Protein AF-A0A842T661-F1 (afdb_monomer)

Structure (mmCIF, N/CA/C/O backbone):
data_AF-A0A842T661-F1
#
_entry.id   AF-A0A842T661-F1
#
loop_
_atom_site.group_PDB
_atom_site.id
_atom_site.type_symbol
_atom_site.label_atom_id
_atom_site.label_alt_id
_atom_site.label_comp_id
_atom_site.label_asym_id
_atom_site.label_entity_id
_atom_site.label_seq_id
_atom_site.pdbx_PDB_ins_code
_atom_site.Cartn_x
_atom_site.Cartn_y
_atom_site.Cartn_z
_atom_site.occupancy
_atom_site.B_iso_or_equiv
_atom_site.auth_seq_id
_atom_site.auth_comp_id
_atom_site.auth_asym_id
_atom_site.auth_atom_id
_atom_site.pdbx_PDB_model_num
ATOM 1 N N . MET A 1 1 ? -13.934 13.640 -18.489 1.00 33.66 1 MET A N 1
ATOM 2 C CA . MET A 1 1 ? -13.504 12.367 -17.886 1.00 33.66 1 MET A CA 1
ATOM 3 C C . MET A 1 1 ? -12.330 12.710 -16.996 1.00 33.66 1 MET A C 1
ATOM 5 O O . MET A 1 1 ? -11.297 13.104 -17.516 1.00 33.66 1 MET A O 1
ATOM 9 N N . ILE A 1 2 ? -12.544 12.758 -15.680 1.00 36.66 2 ILE A N 1
ATOM 10 C CA . ILE A 1 2 ? -11.453 12.995 -14.732 1.00 36.66 2 ILE A CA 1
ATOM 11 C C . ILE A 1 2 ? -10.644 11.702 -14.766 1.00 36.66 2 ILE A C 1
ATOM 13 O O . ILE A 1 2 ? -11.046 10.712 -14.163 1.00 36.66 2 ILE A O 1
ATOM 17 N N . ILE A 1 3 ? -9.595 11.675 -15.582 1.00 42.41 3 ILE A N 1
ATOM 18 C CA . ILE A 1 3 ? -8.603 10.607 -15.551 1.00 42.41 3 ILE A CA 1
ATOM 19 C C . ILE A 1 3 ? -7.896 10.828 -14.217 1.00 42.41 3 ILE A C 1
ATOM 21 O O . ILE A 1 3 ? -7.096 11.752 -14.084 1.00 42.41 3 ILE A O 1
ATOM 25 N N . LEU A 1 4 ? -8.318 10.093 -13.184 1.00 39.50 4 LEU A N 1
ATOM 26 C CA . LEU A 1 4 ? -7.521 9.984 -11.972 1.00 39.50 4 LEU A CA 1
ATOM 27 C C . LEU A 1 4 ? -6.228 9.326 -12.420 1.00 39.50 4 LEU A C 1
ATOM 29 O O . LEU A 1 4 ? -6.222 8.144 -12.754 1.00 39.50 4 LEU A O 1
ATOM 33 N N . ASP A 1 5 ? -5.185 10.139 -12.507 1.00 43.47 5 ASP A N 1
ATOM 34 C CA . ASP A 1 5 ? -3.845 9.721 -12.866 1.00 43.47 5 ASP A CA 1
ATOM 35 C C . ASP A 1 5 ? -3.489 8.522 -11.972 1.00 43.47 5 ASP A C 1
ATOM 37 O O . ASP A 1 5 ? -3.417 8.642 -10.741 1.00 43.47 5 ASP A O 1
ATOM 41 N N . GLN A 1 6 ? -3.380 7.337 -12.580 1.00 52.12 6 GLN A N 1
ATOM 42 C CA . GLN A 1 6 ? -3.061 6.076 -11.908 1.00 52.12 6 GLN A CA 1
ATOM 43 C C . GLN A 1 6 ? -1.572 6.068 -11.554 1.00 52.12 6 GLN A C 1
ATOM 45 O O . GLN A 1 6 ? -0.855 5.133 -11.893 1.00 52.12 6 GLN A O 1
ATOM 50 N N . LEU A 1 7 ? -1.060 7.138 -10.944 1.00 52.72 7 LEU A N 1
ATOM 51 C CA . LEU A 1 7 ? 0.343 7.174 -10.589 1.00 52.72 7 LEU A CA 1
ATOM 52 C C . LEU A 1 7 ? 0.568 6.134 -9.489 1.00 52.72 7 LEU A C 1
ATOM 54 O O . LEU A 1 7 ? -0.038 6.259 -8.420 1.00 52.72 7 LEU A O 1
ATOM 58 N N . PRO A 1 8 ? 1.482 5.165 -9.686 1.00 53.44 8 PRO A N 1
ATOM 59 C CA . PRO A 1 8 ? 2.176 4.597 -8.545 1.00 53.44 8 PRO A CA 1
ATOM 60 C C . PRO A 1 8 ? 2.788 5.800 -7.834 1.00 53.44 8 PRO A C 1
ATOM 62 O O . PRO A 1 8 ? 3.584 6.525 -8.445 1.00 53.44 8 PRO A O 1
ATOM 65 N N . ASP A 1 9 ? 2.329 6.095 -6.615 1.00 58.66 9 ASP A N 1
ATOM 66 C CA . ASP A 1 9 ? 2.695 7.337 -5.937 1.00 58.66 9 ASP A CA 1
ATOM 67 C C . ASP A 1 9 ? 4.209 7.528 -6.032 1.00 58.66 9 ASP A C 1
ATOM 69 O O . ASP A 1 9 ? 4.992 6.611 -5.757 1.00 58.66 9 ASP A O 1
ATOM 73 N N . LYS A 1 10 ? 4.616 8.728 -6.467 1.00 58.62 10 LYS A N 1
ATOM 74 C CA . LYS A 1 10 ? 6.003 9.104 -6.801 1.00 58.62 10 LYS A CA 1
ATOM 75 C C . LYS A 1 10 ? 7.014 8.665 -5.738 1.00 58.62 10 LYS A C 1
ATOM 77 O O . LYS A 1 10 ? 8.195 8.517 -6.043 1.00 58.62 10 LYS A O 1
ATOM 82 N N . PHE A 1 11 ? 6.550 8.454 -4.510 1.00 63.34 11 PHE A N 1
ATOM 83 C CA . PHE A 1 11 ? 7.294 7.921 -3.385 1.00 63.34 11 PHE A CA 1
ATOM 84 C C . PHE A 1 11 ? 7.885 6.523 -3.631 1.00 63.34 11 PHE A C 1
ATOM 86 O O . PHE A 1 11 ? 9.088 6.360 -3.450 1.00 63.34 11 PHE A O 1
ATOM 93 N N . ILE A 1 12 ? 7.112 5.533 -4.096 1.00 67.44 12 ILE A N 1
ATOM 94 C CA . ILE A 1 12 ? 7.649 4.178 -4.326 1.00 67.44 12 ILE A CA 1
ATOM 95 C C . ILE A 1 12 ? 8.601 4.139 -5.506 1.00 67.44 12 ILE A C 1
ATOM 97 O O . ILE A 1 12 ? 9.649 3.507 -5.418 1.00 67.44 12 ILE A O 1
ATOM 101 N N . LEU A 1 13 ? 8.275 4.847 -6.586 1.00 66.75 13 LEU A N 1
ATOM 102 C CA . LEU A 1 13 ? 9.157 4.931 -7.748 1.00 66.75 13 LEU A CA 1
ATOM 103 C C . LEU A 1 13 ? 10.481 5.613 -7.363 1.00 66.75 13 LEU A C 1
ATOM 105 O O . LEU A 1 13 ? 11.550 5.142 -7.742 1.00 66.75 13 LEU A O 1
ATOM 109 N N . SER A 1 14 ? 10.427 6.656 -6.524 1.00 66.25 14 SER A N 1
ATOM 110 C CA . SER A 1 14 ? 11.625 7.306 -5.974 1.00 66.25 14 SER A CA 1
ATOM 111 C C . SER A 1 14 ? 12.395 6.406 -5.003 1.00 66.25 14 SER A C 1
ATOM 113 O O . SER A 1 14 ? 13.621 6.440 -4.999 1.00 66.25 14 SER A O 1
ATOM 115 N N . PHE A 1 15 ? 11.710 5.583 -4.203 1.00 68.50 15 PHE A N 1
ATOM 116 C CA . PHE A 1 15 ? 12.348 4.621 -3.304 1.00 68.50 15 PHE A CA 1
ATOM 117 C C . PHE A 1 15 ? 13.040 3.495 -4.082 1.00 68.50 15 PHE A C 1
ATOM 119 O O . PHE A 1 15 ? 14.202 3.202 -3.825 1.00 68.50 15 PHE A O 1
ATOM 126 N N . MET A 1 16 ? 12.378 2.906 -5.082 1.00 68.06 16 MET A N 1
ATOM 127 C CA . MET A 1 16 ? 12.978 1.877 -5.940 1.00 68.06 16 MET A CA 1
ATOM 128 C C . MET A 1 16 ? 14.189 2.413 -6.708 1.00 68.06 16 MET A C 1
ATOM 130 O O . MET A 1 16 ? 15.185 1.703 -6.833 1.00 68.06 16 MET A O 1
ATOM 134 N N . ARG A 1 17 ? 14.131 3.680 -7.139 1.00 67.88 17 ARG A N 1
ATOM 135 C CA . ARG A 1 17 ? 15.259 4.395 -7.743 1.00 67.88 17 ARG A CA 1
ATOM 136 C C . ARG A 1 17 ? 16.409 4.609 -6.762 1.00 67.88 17 ARG A C 1
ATOM 138 O O . ARG A 1 17 ? 17.559 4.382 -7.108 1.00 67.88 17 ARG A O 1
ATOM 145 N N . PHE A 1 18 ? 16.105 5.022 -5.532 1.00 67.38 18 PHE A N 1
ATOM 146 C CA . PHE A 1 18 ? 17.107 5.258 -4.490 1.00 67.38 18 PHE A CA 1
ATOM 147 C C . PHE A 1 18 ? 17.864 3.987 -4.087 1.00 67.38 18 PHE A C 1
ATOM 149 O O . PHE A 1 18 ? 19.052 4.053 -3.791 1.00 67.38 18 PHE A O 1
ATOM 156 N N . VAL A 1 19 ? 17.188 2.836 -4.067 1.00 70.50 19 VAL A N 1
ATOM 157 C CA . VAL A 1 19 ? 17.808 1.562 -3.670 1.00 70.50 19 VAL A CA 1
ATOM 158 C C . VAL A 1 19 ? 18.494 0.857 -4.860 1.00 70.50 19 VAL A C 1
ATOM 160 O O . VAL A 1 19 ? 19.047 -0.221 -4.681 1.00 70.50 19 VAL A O 1
ATOM 163 N N . GLU A 1 20 ? 18.478 1.447 -6.066 1.00 66.31 20 GLU A N 1
ATOM 164 C CA . GLU A 1 20 ? 19.067 0.891 -7.305 1.00 66.31 20 GLU A CA 1
ATOM 165 C C . GLU A 1 20 ? 18.635 -0.562 -7.608 1.00 66.31 20 GLU A C 1
ATOM 167 O O . GLU A 1 20 ? 19.322 -1.311 -8.299 1.00 66.31 20 GLU A O 1
ATOM 172 N N . ILE A 1 21 ? 17.473 -0.986 -7.097 1.00 67.38 21 ILE A N 1
ATOM 173 C CA . ILE A 1 21 ? 16.979 -2.366 -7.259 1.00 67.38 21 ILE A CA 1
ATOM 174 C C . ILE A 1 21 ? 16.544 -2.610 -8.712 1.00 67.38 21 ILE A C 1
ATOM 176 O O . ILE A 1 21 ? 16.568 -3.743 -9.191 1.00 67.38 21 ILE A O 1
ATOM 180 N N . ILE A 1 22 ? 16.121 -1.550 -9.407 1.00 66.50 22 ILE A N 1
ATOM 181 C CA . ILE A 1 22 ? 15.529 -1.600 -10.742 1.00 66.50 22 ILE A CA 1
ATOM 182 C C . ILE A 1 22 ? 16.156 -0.486 -11.600 1.00 66.50 22 ILE A C 1
ATOM 184 O O . ILE A 1 22 ? 16.300 0.630 -11.099 1.00 66.50 22 ILE A O 1
ATOM 188 N N . PRO A 1 23 ? 16.511 -0.734 -12.876 1.00 69.75 23 PRO A N 1
ATOM 189 C CA . PRO A 1 23 ? 17.090 0.301 -13.728 1.00 69.75 23 PRO A CA 1
ATOM 190 C C . PRO A 1 23 ? 16.079 1.421 -14.027 1.00 69.75 23 PRO A C 1
ATOM 192 O O . PRO A 1 23 ? 14.886 1.164 -14.206 1.00 69.75 23 PRO A O 1
ATOM 195 N N . ASP A 1 24 ? 16.565 2.661 -14.117 1.00 67.69 24 ASP A N 1
ATOM 196 C CA . ASP A 1 24 ? 15.745 3.879 -14.248 1.00 67.69 24 ASP A CA 1
ATOM 197 C C . ASP A 1 24 ? 14.730 3.826 -15.409 1.00 67.69 24 ASP A C 1
ATOM 199 O O . ASP A 1 24 ? 13.605 4.313 -15.274 1.00 67.69 24 ASP A O 1
ATOM 203 N N . ASP A 1 25 ? 15.086 3.187 -16.527 1.00 66.88 25 ASP A N 1
ATOM 204 C CA . ASP A 1 25 ? 14.206 3.045 -17.696 1.00 66.88 25 ASP A CA 1
ATOM 205 C C . ASP A 1 25 ? 12.936 2.232 -17.390 1.00 66.88 25 ASP A C 1
ATOM 207 O O . ASP A 1 25 ? 11.855 2.550 -17.884 1.00 66.88 25 ASP A O 1
ATOM 211 N N . PHE A 1 26 ? 13.028 1.230 -16.513 1.00 65.38 26 PHE A N 1
ATOM 212 C CA . PHE A 1 26 ? 11.893 0.395 -16.106 1.00 65.38 26 PHE A CA 1
ATOM 213 C C . PHE A 1 26 ? 10.964 1.150 -15.150 1.00 65.38 26 PHE A C 1
ATOM 215 O O . PHE A 1 26 ? 9.746 1.004 -15.213 1.00 65.38 26 PHE A O 1
ATOM 222 N N . ILE A 1 27 ? 11.528 1.992 -14.276 1.00 64.31 27 ILE A N 1
ATOM 223 C CA . ILE A 1 27 ? 10.769 2.841 -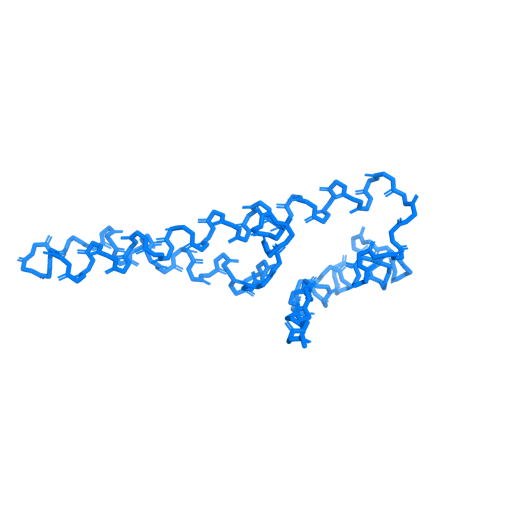13.343 1.00 64.31 27 ILE A CA 1
ATOM 224 C C . ILE A 1 27 ? 9.953 3.879 -14.122 1.00 64.31 27 ILE A C 1
ATOM 226 O O . ILE A 1 27 ? 8.800 4.144 -13.782 1.00 64.31 27 ILE A O 1
ATOM 230 N N . ASN A 1 28 ? 10.532 4.433 -15.190 1.00 66.94 28 ASN A N 1
ATOM 231 C CA . ASN A 1 28 ? 9.840 5.366 -16.071 1.00 66.94 28 ASN A CA 1
ATOM 232 C C . ASN A 1 28 ? 8.715 4.686 -16.866 1.00 66.94 28 ASN A C 1
ATOM 234 O O . ASN A 1 28 ? 7.646 5.276 -16.984 1.00 66.94 28 ASN A O 1
ATOM 238 N N . ARG A 1 29 ? 8.908 3.446 -17.342 1.00 65.25 29 ARG A N 1
ATOM 239 C CA . ARG A 1 29 ? 7.847 2.671 -18.014 1.00 65.25 29 ARG A CA 1
ATOM 240 C C . ARG A 1 29 ? 6.721 2.260 -17.072 1.00 65.25 29 ARG A C 1
ATOM 242 O O . ARG A 1 29 ? 5.566 2.427 -17.414 1.00 65.25 29 ARG A O 1
ATOM 249 N N . MET A 1 30 ? 7.026 1.818 -15.853 1.00 62.75 30 MET A N 1
ATOM 250 C CA . MET A 1 30 ? 6.000 1.491 -14.848 1.00 62.75 30 MET A CA 1
ATOM 251 C C . MET A 1 30 ? 5.205 2.710 -14.352 1.00 62.75 30 MET A C 1
ATOM 253 O O . MET A 1 30 ? 4.187 2.541 -13.680 1.00 62.75 30 MET A O 1
ATOM 257 N N . ARG A 1 31 ? 5.663 3.933 -14.648 1.00 63.72 31 ARG A N 1
ATOM 258 C CA . ARG A 1 31 ? 4.943 5.168 -14.322 1.00 63.72 31 ARG A CA 1
ATOM 259 C C . ARG A 1 31 ? 3.707 5.366 -15.198 1.00 63.72 31 ARG A C 1
ATOM 261 O O . ARG A 1 31 ? 2.723 5.899 -14.698 1.00 63.72 31 ARG A O 1
ATOM 268 N N . ASP A 1 32 ? 3.769 4.925 -16.450 1.00 63.53 32 ASP A N 1
ATOM 269 C CA . ASP A 1 32 ? 2.666 4.976 -17.406 1.00 63.53 32 ASP A CA 1
ATOM 270 C C . ASP A 1 32 ? 2.298 3.540 -17.788 1.00 63.53 32 ASP A C 1
ATOM 272 O O . ASP A 1 32 ? 3.034 2.877 -18.512 1.00 63.53 32 ASP A O 1
ATOM 276 N N . TYR A 1 33 ? 1.151 3.049 -17.308 1.00 63.06 33 TYR A N 1
ATOM 277 C CA . TYR A 1 33 ? 0.699 1.667 -17.540 1.00 63.06 33 TYR A CA 1
ATOM 278 C C . TYR A 1 33 ? 0.744 1.257 -19.026 1.00 63.06 33 TYR A C 1
ATOM 280 O O . TYR A 1 33 ? 1.115 0.131 -19.352 1.00 63.06 33 TYR A O 1
ATOM 288 N N . ASP A 1 34 ? 0.447 2.197 -19.925 1.00 64.31 34 ASP A N 1
ATOM 289 C CA . ASP A 1 34 ? 0.435 1.992 -21.378 1.00 64.31 34 ASP A CA 1
ATOM 290 C C . ASP A 1 34 ? 1.833 1.810 -22.003 1.00 64.31 34 ASP A C 1
ATOM 292 O O . ASP A 1 34 ? 1.942 1.397 -23.157 1.00 64.31 34 ASP A O 1
ATOM 296 N N . LEU A 1 35 ? 2.906 2.116 -21.265 1.00 66.00 35 LEU A N 1
ATOM 297 C CA . LEU A 1 35 ? 4.300 1.986 -21.706 1.00 66.00 35 LEU A CA 1
ATOM 298 C C . LEU A 1 35 ? 4.981 0.715 -21.178 1.00 66.00 35 LEU A C 1
ATOM 300 O O . LEU A 1 35 ? 6.172 0.514 -21.427 1.00 66.00 35 LEU A O 1
ATOM 304 N N . ILE A 1 36 ? 4.258 -0.137 -20.444 1.00 67.56 36 ILE A N 1
ATOM 305 C CA . ILE A 1 36 ? 4.798 -1.394 -19.930 1.00 67.56 36 ILE A CA 1
ATOM 306 C C . ILE A 1 36 ? 4.909 -2.402 -21.079 1.00 67.56 36 ILE A C 1
ATOM 308 O O . ILE A 1 36 ? 3.915 -2.866 -21.636 1.00 67.56 36 ILE A O 1
ATOM 312 N N . GLU A 1 37 ? 6.139 -2.775 -21.420 1.00 74.00 37 GLU A N 1
ATOM 313 C CA . GLU A 1 37 ? 6.425 -3.695 -22.529 1.00 74.00 37 GLU A CA 1
ATOM 314 C C . GLU A 1 37 ? 6.710 -5.115 -22.031 1.00 74.00 37 GLU A C 1
ATOM 316 O O . GLU A 1 37 ? 6.541 -6.087 -22.772 1.00 74.00 37 GLU A O 1
ATOM 321 N N . GLN A 1 38 ? 7.174 -5.253 -20.782 1.00 77.25 38 GLN A N 1
ATOM 322 C CA . GLN A 1 38 ? 7.731 -6.506 -20.285 1.00 77.25 38 GLN A CA 1
ATOM 323 C C . GLN A 1 38 ? 6.829 -7.162 -19.225 1.00 77.25 38 GLN A C 1
ATOM 325 O O . GLN A 1 38 ? 6.324 -6.503 -18.317 1.00 77.25 38 GLN A O 1
ATOM 330 N N . PRO A 1 39 ? 6.647 -8.496 -19.266 1.00 76.12 39 PRO A N 1
ATOM 331 C CA . PRO A 1 39 ? 5.691 -9.188 -18.396 1.00 76.12 39 PRO A CA 1
ATOM 332 C C . PRO A 1 39 ? 6.041 -9.115 -16.902 1.00 76.12 39 PRO A C 1
ATOM 334 O O . PRO A 1 39 ? 5.157 -9.197 -16.052 1.00 76.12 39 PRO A O 1
ATOM 337 N N . HIS A 1 40 ? 7.319 -8.950 -16.552 1.00 77.50 40 HIS A N 1
ATOM 338 C CA . HIS A 1 40 ? 7.730 -8.799 -15.155 1.00 77.50 40 HIS A CA 1
ATOM 339 C C . HIS A 1 40 ? 7.464 -7.389 -14.608 1.00 77.50 40 HIS A C 1
ATOM 341 O O . HIS A 1 40 ? 7.158 -7.262 -13.427 1.00 77.50 40 HIS A O 1
ATOM 347 N N . GLU A 1 41 ? 7.520 -6.350 -15.447 1.00 70.56 41 GLU A N 1
ATOM 348 C CA . GLU A 1 41 ? 7.137 -4.982 -15.074 1.00 70.56 41 GLU A CA 1
ATOM 349 C C . GLU A 1 41 ? 5.637 -4.942 -14.720 1.00 70.56 41 GLU A C 1
ATOM 351 O O . GLU A 1 41 ? 5.261 -4.410 -13.675 1.00 70.56 41 GLU A O 1
ATOM 356 N N . PHE A 1 42 ? 4.793 -5.627 -15.507 1.00 73.25 42 PHE A N 1
ATOM 357 C CA . PHE A 1 42 ? 3.375 -5.827 -15.178 1.00 73.25 42 PHE A CA 1
ATOM 358 C C . PHE A 1 42 ? 3.183 -6.548 -13.843 1.00 73.25 42 PHE A C 1
ATOM 360 O O . PHE A 1 42 ? 2.374 -6.122 -13.021 1.00 73.25 42 P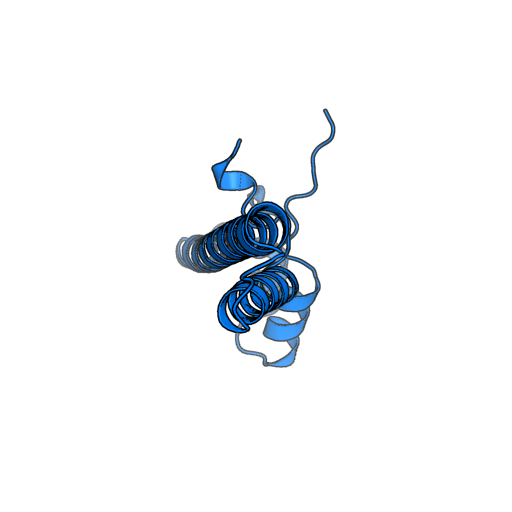HE A O 1
ATOM 367 N N . ALA A 1 43 ? 3.917 -7.638 -13.604 1.00 79.94 43 ALA A N 1
ATOM 368 C CA . ALA A 1 43 ? 3.794 -8.397 -12.361 1.00 79.94 43 ALA A CA 1
ATOM 369 C C . ALA A 1 43 ? 4.154 -7.549 -11.128 1.00 79.94 43 ALA A C 1
ATOM 371 O O . ALA A 1 43 ? 3.447 -7.594 -10.122 1.00 79.94 43 ALA A O 1
ATOM 372 N N . ILE A 1 44 ? 5.220 -6.748 -11.217 1.00 78.50 44 ILE A N 1
ATOM 373 C CA . ILE A 1 44 ? 5.643 -5.832 -10.149 1.00 78.50 44 ILE A CA 1
ATOM 374 C C . ILE A 1 44 ? 4.568 -4.770 -9.908 1.00 78.50 44 ILE A C 1
ATOM 376 O O . ILE A 1 44 ? 4.150 -4.576 -8.764 1.00 78.50 44 ILE A O 1
ATOM 380 N N . TYR A 1 45 ? 4.073 -4.137 -10.974 1.00 77.19 45 TYR A N 1
ATOM 381 C CA . TYR A 1 45 ? 3.001 -3.149 -10.891 1.00 77.19 45 TYR A CA 1
ATOM 382 C C . TYR A 1 45 ? 1.754 -3.722 -10.204 1.00 77.19 45 TYR A C 1
ATOM 384 O O . TYR A 1 45 ? 1.266 -3.155 -9.225 1.00 77.19 45 TYR A O 1
ATOM 392 N N . TYR A 1 46 ? 1.278 -4.890 -10.645 1.00 78.44 46 TYR A N 1
ATOM 393 C CA . TYR A 1 46 ? 0.106 -5.530 -10.052 1.00 78.44 46 TYR A CA 1
ATOM 394 C C . TYR A 1 46 ? 0.335 -5.953 -8.598 1.00 78.44 46 TYR A C 1
ATOM 396 O O . TYR A 1 46 ? -0.582 -5.832 -7.790 1.00 78.44 46 TYR A O 1
ATOM 404 N N . CYS A 1 47 ? 1.543 -6.385 -8.222 1.00 82.25 47 CYS A N 1
ATOM 405 C CA . CYS A 1 47 ? 1.892 -6.631 -6.820 1.00 82.25 47 CYS A CA 1
ATOM 406 C C . CYS A 1 47 ? 1.682 -5.380 -5.955 1.00 82.25 47 CYS A C 1
ATOM 408 O O . CYS A 1 47 ? 1.044 -5.453 -4.902 1.00 82.25 47 CYS A O 1
ATOM 410 N N . PHE A 1 48 ? 2.165 -4.221 -6.408 1.00 81.06 48 PHE A N 1
ATOM 411 C CA . PHE A 1 48 ? 1.959 -2.959 -5.697 1.00 81.06 48 PHE A CA 1
ATOM 412 C C . PHE A 1 48 ? 0.494 -2.518 -5.696 1.00 81.06 48 PHE A C 1
ATOM 414 O O . PHE A 1 48 ? 0.000 -2.074 -4.658 1.00 81.06 48 PHE A O 1
ATOM 421 N N . ALA A 1 49 ? -0.223 -2.705 -6.804 1.00 81.75 49 ALA A N 1
ATOM 422 C CA . ALA A 1 49 ? -1.654 -2.435 -6.883 1.00 81.75 49 ALA A CA 1
ATOM 423 C C . ALA A 1 49 ? -2.452 -3.296 -5.885 1.00 81.75 49 ALA A C 1
ATOM 425 O O . ALA A 1 49 ? -3.351 -2.789 -5.214 1.00 81.75 49 ALA A O 1
ATOM 426 N N . TYR A 1 50 ? -2.108 -4.580 -5.723 1.00 84.56 50 TYR A N 1
ATOM 427 C CA . TYR A 1 50 ? -2.748 -5.462 -4.741 1.00 84.56 50 TYR A CA 1
ATOM 428 C C . TYR A 1 50 ? -2.471 -5.013 -3.307 1.00 84.56 50 TYR A C 1
ATOM 430 O O . TYR A 1 50 ? -3.395 -4.951 -2.497 1.00 84.56 50 TYR A O 1
ATOM 438 N N . LEU A 1 51 ? -1.221 -4.671 -2.982 1.00 85.62 51 LEU A N 1
ATOM 439 C CA . LEU A 1 51 ? -0.877 -4.160 -1.653 1.00 85.62 51 LEU A CA 1
ATOM 440 C C . LEU A 1 51 ? -1.612 -2.849 -1.344 1.00 85.62 51 LEU A C 1
ATOM 442 O O . LEU A 1 51 ? -2.132 -2.687 -0.241 1.00 85.62 51 LEU A O 1
ATOM 446 N N . SER A 1 52 ? -1.714 -1.962 -2.335 1.00 84.81 52 SER A N 1
ATOM 447 C CA . SER A 1 52 ? -2.487 -0.720 -2.265 1.00 84.81 52 SER A CA 1
ATOM 448 C C . SER A 1 52 ? -3.972 -0.991 -2.006 1.00 84.81 52 SER A C 1
ATOM 450 O O . SER A 1 52 ? -4.561 -0.403 -1.097 1.00 84.81 52 SER A O 1
ATOM 452 N N . PHE A 1 53 ? -4.565 -1.962 -2.706 1.00 86.44 53 PHE A N 1
ATOM 453 C CA . PHE A 1 53 ? -5.953 -2.369 -2.490 1.00 86.44 53 PHE A CA 1
ATOM 454 C C . PHE A 1 53 ? -6.183 -2.920 -1.076 1.00 86.44 53 PHE A C 1
ATOM 456 O O . PHE A 1 53 ? -7.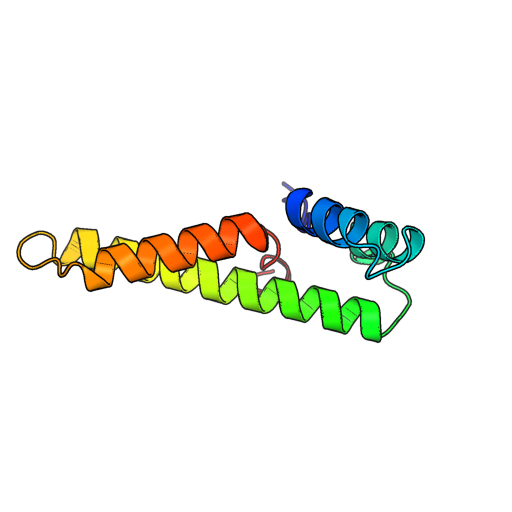115 -2.5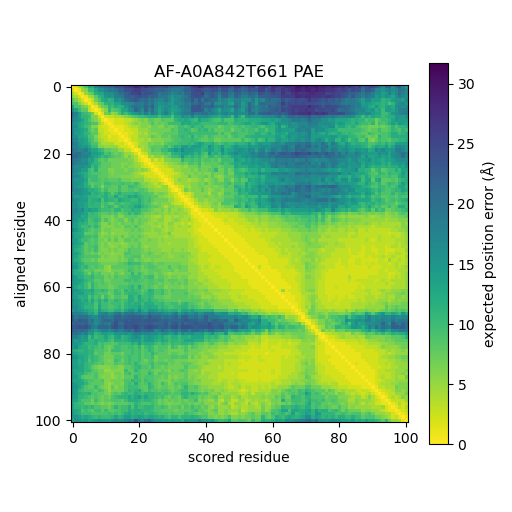06 -0.386 1.00 86.44 53 PHE A O 1
ATOM 463 N N . PHE A 1 54 ? -5.312 -3.819 -0.606 1.00 88.00 54 PHE A N 1
ATOM 464 C CA . PHE A 1 54 ? -5.399 -4.357 0.753 1.00 88.00 54 PHE A CA 1
ATOM 465 C C . PHE A 1 54 ? -5.244 -3.264 1.814 1.00 88.00 54 PHE A C 1
ATOM 467 O O . PHE A 1 54 ? -6.022 -3.239 2.770 1.00 88.00 54 PHE A O 1
ATOM 474 N N . GLY A 1 55 ? -4.293 -2.343 1.635 1.00 88.06 55 GLY A N 1
ATOM 475 C CA 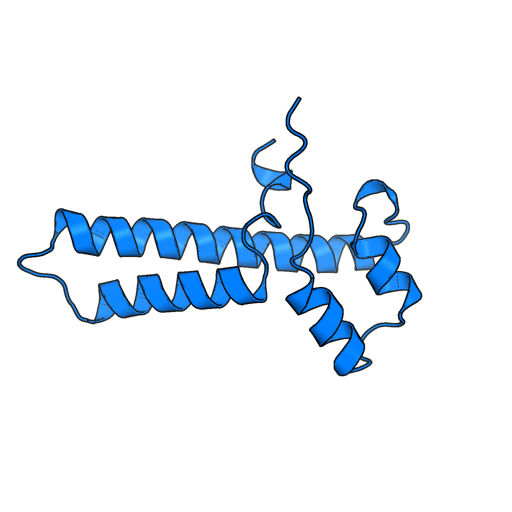. GLY A 1 55 ? -4.113 -1.190 2.516 1.00 88.06 55 GLY A CA 1
ATOM 476 C C . GLY A 1 55 ? -5.371 -0.326 2.588 1.00 88.06 55 GLY A C 1
ATOM 477 O O . GLY A 1 55 ? -5.824 0.025 3.680 1.00 88.06 55 GLY A O 1
ATOM 478 N N . PHE A 1 56 ? -6.001 -0.068 1.440 1.00 88.69 56 PHE A N 1
ATOM 479 C CA . PHE A 1 56 ? -7.224 0.723 1.353 1.00 88.69 56 PHE A CA 1
ATOM 480 C C . PHE A 1 56 ? -8.404 0.046 2.058 1.00 88.69 56 PHE A C 1
ATOM 482 O O . PHE A 1 56 ? -9.102 0.678 2.854 1.00 88.69 56 PHE A O 1
ATOM 489 N N . VAL A 1 57 ? -8.589 -1.260 1.844 1.00 89.75 57 VAL A N 1
ATOM 490 C CA . VAL A 1 57 ? -9.617 -2.050 2.536 1.00 89.75 57 VAL A CA 1
ATOM 491 C C . VAL A 1 57 ? -9.380 -2.053 4.047 1.00 89.75 57 VAL A C 1
ATOM 493 O O . VAL A 1 57 ? -10.320 -1.823 4.808 1.00 89.75 57 VAL A O 1
ATOM 496 N N . MET A 1 58 ? -8.138 -2.255 4.503 1.00 89.38 58 MET A N 1
ATOM 497 C CA . MET A 1 58 ? -7.803 -2.188 5.930 1.00 89.38 58 MET A CA 1
ATOM 498 C C . MET A 1 58 ? -8.088 -0.803 6.511 1.00 89.38 58 MET A C 1
ATOM 500 O O . MET A 1 58 ? -8.675 -0.701 7.584 1.00 89.38 58 MET A O 1
ATOM 504 N N . MET A 1 59 ? -7.754 0.267 5.794 1.00 91.19 59 MET A N 1
ATOM 505 C CA . MET A 1 59 ? -8.049 1.629 6.228 1.00 91.19 59 MET A CA 1
ATOM 506 C C . MET A 1 59 ? -9.563 1.856 6.382 1.00 91.19 59 MET A C 1
ATOM 508 O O . MET A 1 59 ? -10.005 2.355 7.416 1.00 91.19 59 MET A O 1
ATOM 512 N N . ILE A 1 60 ? -10.378 1.433 5.409 1.00 90.50 60 ILE A N 1
ATOM 513 C CA . ILE A 1 60 ? -11.844 1.557 5.489 1.00 90.50 60 ILE A CA 1
ATOM 514 C C . ILE A 1 60 ? -12.411 0.732 6.645 1.00 90.50 60 ILE A C 1
ATOM 516 O O . ILE A 1 60 ? -13.232 1.235 7.412 1.00 90.50 60 ILE A O 1
ATOM 520 N N . LEU A 1 61 ? -11.982 -0.524 6.792 1.00 89.12 61 LEU A N 1
ATOM 521 C CA . LEU A 1 61 ? -12.450 -1.400 7.866 1.00 89.12 61 LEU A CA 1
ATOM 522 C C . LEU A 1 61 ? -12.063 -0.852 9.241 1.00 89.12 61 LEU A C 1
ATOM 524 O O . LEU A 1 61 ? -12.903 -0.810 10.137 1.00 89.12 61 LEU A O 1
ATOM 528 N N . GLY A 1 62 ? -10.824 -0.383 9.399 1.00 87.88 62 GLY A N 1
ATOM 529 C CA . GLY A 1 62 ? -10.349 0.239 10.631 1.00 87.88 62 GLY A CA 1
ATOM 530 C C . GLY A 1 62 ? -11.169 1.474 10.992 1.00 87.88 62 GLY A C 1
ATOM 531 O O . GLY A 1 62 ? -11.635 1.590 12.124 1.00 87.88 62 GLY A O 1
ATOM 532 N N . LEU A 1 63 ? -11.430 2.350 10.017 1.00 88.62 63 LEU A N 1
ATOM 533 C CA . LEU A 1 63 ? -12.250 3.544 10.219 1.00 88.62 63 LEU A CA 1
ATOM 534 C C . LEU A 1 63 ? -13.693 3.177 10.585 1.00 88.62 63 LEU A C 1
ATOM 536 O O . LEU A 1 63 ? -14.236 3.726 11.543 1.00 88.62 63 LEU A O 1
ATOM 540 N N . LYS A 1 64 ? -14.290 2.198 9.895 1.00 88.50 64 LYS A N 1
ATOM 541 C CA . LYS A 1 64 ? -15.625 1.682 10.222 1.00 88.50 64 LYS A CA 1
ATOM 542 C C . LYS A 1 64 ? -15.686 1.168 11.660 1.00 88.50 64 LYS A C 1
ATOM 544 O O . LYS A 1 64 ? -16.588 1.554 12.396 1.00 88.50 64 LYS A O 1
ATOM 549 N N . PHE A 1 65 ? -14.719 0.356 12.088 1.00 87.00 65 PHE A N 1
ATOM 550 C CA . PHE A 1 65 ? -14.688 -0.162 13.457 1.00 87.00 65 PHE A CA 1
ATOM 551 C C . PHE A 1 65 ? -14.518 0.942 14.506 1.00 87.00 65 PHE A C 1
ATOM 553 O O . PHE A 1 65 ? -15.148 0.870 15.559 1.00 87.00 65 PHE A O 1
ATOM 560 N N . ILE A 1 66 ? -13.709 1.967 14.228 1.00 86.56 66 ILE A N 1
ATOM 561 C CA . ILE A 1 66 ? -13.533 3.116 15.130 1.00 86.56 66 ILE A CA 1
ATOM 562 C C . ILE A 1 66 ? -14.845 3.901 15.279 1.00 86.56 66 ILE A C 1
ATOM 564 O O . ILE A 1 66 ? -15.209 4.270 16.394 1.00 86.56 66 ILE A O 1
ATOM 568 N N . VAL A 1 67 ? -15.563 4.136 14.177 1.00 86.38 67 VAL A N 1
ATOM 569 C CA . VAL A 1 67 ? -16.817 4.907 14.178 1.00 86.38 67 VAL A CA 1
ATOM 570 C C . VAL A 1 67 ? -17.963 4.116 14.814 1.00 86.38 67 VAL A C 1
ATOM 572 O O . VAL A 1 67 ? -18.663 4.633 15.681 1.00 86.38 67 VAL A O 1
ATOM 575 N N . GLU A 1 68 ? -18.151 2.859 14.414 1.00 85.31 68 GLU A N 1
ATOM 576 C CA . GLU A 1 68 ? -19.301 2.036 14.814 1.00 85.31 68 GLU A CA 1
ATOM 577 C C . GLU A 1 68 ? -19.165 1.484 16.243 1.00 85.31 68 GLU A C 1
ATOM 579 O O . GLU A 1 68 ? -20.156 1.331 16.956 1.00 85.31 68 GLU A O 1
ATOM 584 N N . TYR A 1 69 ? -17.931 1.257 16.705 1.00 80.12 69 TYR A N 1
ATOM 585 C CA . TYR A 1 69 ? -17.641 0.729 18.040 1.00 80.12 69 TYR A CA 1
ATOM 586 C C . TYR A 1 69 ? -16.834 1.703 18.898 1.00 80.12 69 TYR A C 1
ATOM 588 O O . TYR A 1 69 ? -16.053 1.272 19.739 1.00 80.12 69 TYR A O 1
ATOM 596 N N . SER A 1 70 ? -17.041 3.015 18.745 1.00 68.88 70 SER A N 1
ATOM 597 C CA . SER A 1 70 ? -16.317 4.055 19.498 1.00 68.88 70 SER A CA 1
ATOM 598 C C . SER A 1 70 ? -16.315 3.840 21.026 1.00 68.88 70 SER A C 1
ATOM 600 O O . SER A 1 70 ? -15.308 4.090 21.682 1.00 68.88 70 SER A O 1
ATOM 602 N N . TYR A 1 71 ? -17.390 3.287 21.598 1.00 63.53 71 TYR A N 1
ATOM 603 C CA . TYR A 1 71 ? -17.499 2.994 23.038 1.00 63.53 71 TYR A CA 1
ATOM 604 C C . TYR A 1 71 ? -16.718 1.745 23.495 1.00 63.53 71 TYR A C 1
ATOM 606 O O . TYR A 1 71 ? -16.556 1.515 24.692 1.00 63.53 71 TYR A O 1
ATOM 614 N N . LYS A 1 72 ? -16.264 0.918 22.548 1.00 67.19 72 LYS A N 1
ATOM 615 C CA . LYS A 1 72 ? -15.567 -0.359 22.759 1.00 67.19 72 LYS A CA 1
ATOM 616 C C . LYS A 1 72 ? -14.311 -0.464 21.893 1.00 67.19 72 LYS A C 1
ATOM 618 O O . LYS A 1 72 ? -13.844 -1.572 21.639 1.00 67.19 72 LYS A O 1
ATOM 623 N N . SER A 1 73 ? -13.813 0.663 21.376 1.00 60.97 73 SER A N 1
ATOM 624 C CA . SER A 1 73 ? -12.791 0.633 20.338 1.00 60.97 73 SER A CA 1
ATOM 625 C C . SER A 1 73 ? -11.500 0.093 20.938 1.00 60.97 73 SER A C 1
ATOM 627 O O . SER A 1 73 ? -10.810 0.786 21.689 1.00 60.97 73 SER A O 1
ATOM 629 N N . ASP A 1 74 ? -11.178 -1.152 20.613 1.00 71.69 74 ASP A N 1
ATOM 630 C CA . ASP A 1 74 ? -9.909 -1.734 20.998 1.00 71.69 74 ASP A CA 1
ATOM 631 C C . ASP A 1 74 ? -8.775 -1.030 20.254 1.00 71.69 74 ASP A C 1
ATOM 633 O O . ASP A 1 74 ? -8.893 -0.638 19.089 1.00 71.69 74 ASP A O 1
ATOM 637 N N . PHE A 1 75 ? -7.615 -0.953 20.907 1.00 78.50 75 PHE A N 1
ATOM 638 C CA . PHE A 1 75 ? -6.376 -0.452 20.306 1.00 78.50 75 PHE A CA 1
ATOM 639 C C . PHE A 1 75 ? -6.016 -1.196 18.999 1.00 78.50 75 PHE A C 1
ATOM 641 O O . PHE A 1 75 ? -5.289 -0.677 18.155 1.00 78.50 75 PHE A O 1
ATOM 648 N N . SER A 1 76 ? -6.567 -2.400 18.803 1.00 80.31 76 SER A N 1
ATOM 649 C CA . SER A 1 76 ? -6.446 -3.192 17.577 1.00 80.31 76 SER A CA 1
ATOM 650 C C . SER A 1 76 ? -7.091 -2.519 16.354 1.00 80.31 76 SER A C 1
ATOM 652 O O . SER A 1 76 ? -6.491 -2.520 15.281 1.00 80.31 76 SER A O 1
ATOM 654 N N . SER A 1 77 ? -8.246 -1.858 16.502 1.00 82.00 77 SER A N 1
ATOM 655 C CA . SER A 1 77 ? -8.922 -1.160 15.392 1.00 82.00 77 SER A CA 1
ATOM 656 C C . SER A 1 77 ? -8.115 0.043 14.900 1.00 82.00 77 SER A C 1
ATOM 658 O O . SER A 1 77 ? -7.974 0.252 13.695 1.00 82.00 77 SER A O 1
ATOM 660 N N . PHE A 1 78 ? -7.501 0.784 15.828 1.00 84.88 78 PHE A N 1
ATOM 661 C CA . PHE A 1 78 ? -6.572 1.867 15.496 1.00 84.88 78 PHE A CA 1
ATOM 662 C C . PHE A 1 78 ? -5.295 1.351 14.835 1.00 84.88 78 PHE A C 1
ATOM 664 O O . PHE A 1 78 ? -4.853 1.938 13.850 1.00 84.88 78 PHE A O 1
ATOM 671 N N . LYS A 1 79 ? -4.722 0.238 15.315 1.00 87.81 79 LYS A N 1
ATOM 672 C CA . LYS A 1 79 ? -3.577 -0.401 14.646 1.00 87.81 79 LYS A CA 1
ATOM 673 C C . LYS A 1 79 ? -3.913 -0.791 13.213 1.00 87.81 79 LYS A C 1
ATOM 675 O O . LYS A 1 79 ? -3.124 -0.511 12.322 1.00 87.81 79 LYS A O 1
ATOM 680 N N . LEU A 1 80 ? -5.073 -1.404 12.991 1.00 87.88 80 LEU A N 1
ATOM 681 C CA . LEU A 1 80 ? -5.504 -1.845 11.667 1.00 87.88 80 LEU A CA 1
ATOM 682 C C . LEU A 1 80 ? -5.682 -0.658 10.707 1.00 87.88 80 LEU A C 1
ATOM 684 O O . LEU A 1 80 ? -5.200 -0.711 9.578 1.00 87.88 80 LEU A O 1
ATOM 688 N N . PHE A 1 81 ? -6.271 0.442 11.185 1.00 89.38 81 PHE A N 1
ATOM 689 C CA . PHE A 1 81 ? -6.351 1.693 10.428 1.00 89.38 81 PHE A CA 1
ATOM 690 C C . PHE A 1 81 ? -4.964 2.257 10.083 1.00 89.38 81 PHE A C 1
ATOM 692 O O . PHE A 1 81 ? -4.699 2.569 8.925 1.00 89.38 81 PHE A O 1
ATOM 699 N N . PHE A 1 82 ? -4.063 2.361 11.067 1.00 89.12 82 PHE A N 1
ATOM 700 C CA . PHE A 1 82 ? -2.721 2.915 10.863 1.00 89.12 82 PHE A CA 1
ATOM 701 C C . PHE A 1 82 ? -1.849 2.051 9.952 1.00 89.12 82 PHE A C 1
ATOM 703 O O . PHE A 1 82 ? -1.104 2.597 9.143 1.00 89.12 82 PHE A O 1
ATOM 710 N N . ILE A 1 83 ? -1.945 0.723 10.054 1.00 89.00 83 ILE A N 1
ATOM 711 C CA . ILE A 1 83 ? -1.254 -0.195 9.144 1.00 89.00 83 ILE A CA 1
ATOM 712 C C . ILE A 1 83 ? -1.764 0.030 7.721 1.00 89.00 83 ILE A C 1
ATOM 714 O O . ILE A 1 83 ? -0.950 0.260 6.835 1.00 89.00 83 ILE A O 1
ATOM 718 N N . GLY A 1 84 ? -3.086 0.064 7.516 1.00 86.62 84 GLY A N 1
ATOM 719 C CA . GLY A 1 84 ? -3.671 0.346 6.203 1.00 86.62 84 GLY A CA 1
ATOM 720 C C . GLY A 1 84 ? -3.227 1.696 5.634 1.00 86.62 84 GLY A C 1
ATOM 721 O O . GLY A 1 84 ? -2.831 1.778 4.476 1.00 86.62 84 GLY A O 1
ATOM 722 N N . LEU A 1 85 ? -3.202 2.739 6.468 1.00 87.69 85 LEU A N 1
ATOM 723 C CA . LEU A 1 85 ? -2.747 4.076 6.088 1.00 87.69 85 LEU A CA 1
ATOM 724 C C . LEU A 1 85 ? -1.261 4.101 5.701 1.00 87.69 85 LEU A C 1
ATOM 726 O O . LEU A 1 85 ? -0.916 4.675 4.672 1.00 87.69 85 LEU A O 1
ATOM 730 N N . LEU A 1 86 ? -0.385 3.456 6.477 1.00 86.75 86 LEU A N 1
ATOM 731 C CA . LEU A 1 86 ? 1.036 3.343 6.139 1.00 86.75 86 LEU A CA 1
ATOM 732 C C . LEU A 1 86 ? 1.243 2.554 4.846 1.00 86.75 86 LEU A C 1
ATOM 734 O O . LEU A 1 86 ? 2.034 2.973 4.006 1.00 86.75 86 LEU A O 1
ATOM 738 N N . THR A 1 87 ? 0.518 1.448 4.662 1.00 84.06 87 THR A N 1
ATOM 739 C CA . THR A 1 87 ? 0.569 0.672 3.423 1.00 84.06 87 THR A CA 1
ATOM 740 C C . THR A 1 87 ? 0.155 1.535 2.238 1.00 84.06 87 THR A C 1
ATOM 742 O O . THR A 1 87 ? 0.928 1.613 1.295 1.00 84.06 87 THR A O 1
ATOM 745 N N . CYS A 1 88 ? -0.961 2.268 2.313 1.00 82.62 88 CYS A N 1
ATOM 746 C CA . CYS A 1 88 ? -1.396 3.179 1.250 1.00 82.62 88 CYS A CA 1
ATOM 747 C C . CYS A 1 88 ? -0.400 4.309 0.963 1.00 82.62 88 CYS A C 1
ATOM 749 O O . CYS A 1 88 ? -0.191 4.635 -0.198 1.00 82.62 88 CYS A O 1
ATOM 751 N N . ILE A 1 89 ? 0.233 4.898 1.983 1.00 82.25 89 ILE A N 1
ATOM 752 C CA . ILE A 1 89 ? 1.258 5.940 1.783 1.00 82.25 89 ILE A CA 1
ATOM 753 C C . ILE A 1 89 ? 2.467 5.377 1.034 1.00 82.25 89 ILE A C 1
ATOM 755 O O . ILE A 1 89 ? 3.032 6.053 0.178 1.00 82.25 89 ILE A O 1
ATOM 759 N N . LEU A 1 90 ? 2.868 4.147 1.361 1.00 76.88 90 LEU A N 1
ATOM 760 C CA . LEU A 1 90 ? 3.970 3.485 0.680 1.00 76.88 90 LEU A CA 1
ATOM 761 C C . LEU A 1 90 ? 3.559 3.129 -0.749 1.00 76.88 90 LEU A C 1
ATOM 763 O O . LEU A 1 90 ? 4.186 3.589 -1.690 1.00 76.88 90 LEU A O 1
ATOM 767 N N . THR A 1 91 ? 2.490 2.354 -0.920 1.00 76.88 91 THR A N 1
ATOM 768 C CA . THR A 1 91 ? 2.072 1.770 -2.207 1.00 76.88 91 THR A CA 1
ATOM 769 C C . THR A 1 91 ? 1.403 2.743 -3.164 1.00 76.88 91 THR A C 1
ATOM 771 O O . THR A 1 91 ? 1.269 2.451 -4.350 1.00 76.88 91 THR A O 1
ATOM 774 N N . GLY A 1 92 ? 0.965 3.875 -2.637 1.00 75.06 92 GLY A N 1
ATOM 775 C CA . GLY A 1 92 ? 0.131 4.869 -3.277 1.00 75.06 92 GLY A CA 1
ATOM 776 C C . GLY A 1 92 ? -1.357 4.639 -3.076 1.00 75.06 92 GLY A C 1
ATOM 777 O O . GLY A 1 92 ? -1.815 3.495 -3.014 1.00 75.06 92 GLY A O 1
ATOM 778 N N . PHE A 1 93 ? -2.114 5.731 -2.958 1.00 70.75 93 PHE A N 1
ATOM 779 C CA . PHE A 1 93 ? -3.560 5.691 -2.693 1.00 70.75 93 PHE A CA 1
ATOM 780 C C . PHE A 1 93 ? -4.401 5.391 -3.934 1.00 70.75 93 PHE A C 1
ATOM 782 O O . PHE A 1 93 ? -5.551 4.988 -3.800 1.00 70.75 93 PHE A O 1
ATOM 789 N N . THR A 1 94 ? -3.864 5.614 -5.132 1.00 70.25 94 THR A N 1
ATOM 790 C CA . THR A 1 94 ? -4.587 5.439 -6.401 1.00 70.25 94 THR A CA 1
ATOM 791 C C . THR A 1 94 ? -4.056 4.277 -7.234 1.00 70.25 94 THR A C 1
ATOM 793 O O . THR A 1 94 ? -4.666 3.925 -8.239 1.00 70.25 94 THR A O 1
ATOM 796 N N . THR A 1 95 ? -2.985 3.614 -6.794 1.00 73.25 95 THR A N 1
ATOM 797 C CA . THR A 1 95 ? -2.349 2.492 -7.503 1.00 73.25 95 THR A CA 1
ATOM 798 C C . THR A 1 95 ? -3.285 1.287 -7.684 1.00 73.25 95 THR A C 1
ATOM 800 O O . THR A 1 95 ? -3.100 0.506 -8.608 1.00 73.25 95 THR A O 1
ATOM 803 N N . PHE A 1 96 ? -4.322 1.132 -6.849 1.00 75.94 96 PHE A N 1
ATOM 804 C CA . PHE A 1 96 ? -5.334 0.074 -7.006 1.00 75.94 96 PHE A CA 1
ATOM 805 C C . PHE A 1 96 ? -6.452 0.394 -8.014 1.00 75.94 96 PHE A C 1
ATOM 807 O O . PHE A 1 96 ? -7.270 -0.481 -8.300 1.00 75.94 96 PHE A O 1
ATOM 814 N N . MET A 1 97 ? -6.531 1.622 -8.542 1.00 73.25 97 MET A N 1
ATOM 815 C CA . MET A 1 97 ? -7.593 2.057 -9.468 1.00 73.25 97 MET A CA 1
ATOM 816 C C . MET A 1 97 ? -7.821 1.134 -10.680 1.00 73.25 97 MET A C 1
ATOM 818 O O . MET A 1 97 ? -8.989 0.950 -11.024 1.00 73.25 97 MET A O 1
ATOM 822 N N . PRO A 1 98 ? -6.797 0.505 -11.297 1.00 68.50 98 PRO A N 1
ATOM 823 C CA . PRO A 1 98 ? -7.005 -0.445 -12.395 1.00 68.50 98 PRO A CA 1
ATOM 824 C C . PRO A 1 98 ? -7.882 -1.657 -12.051 1.00 68.50 98 PRO A C 1
ATOM 826 O O . PRO A 1 98 ? -8.320 -2.355 -12.954 1.00 68.50 98 PRO A O 1
ATOM 829 N N . PHE A 1 99 ? -8.118 -1.953 -10.768 1.00 66.44 99 PHE A N 1
ATOM 830 C CA . PHE A 1 99 ? -9.020 -3.034 -10.356 1.00 66.44 99 PHE A CA 1
ATOM 831 C C . PHE A 1 99 ? -10.483 -2.599 -10.201 1.00 66.44 99 PHE A C 1
ATOM 833 O O . PHE A 1 99 ? -11.350 -3.452 -10.018 1.00 66.44 99 PHE A O 1
ATOM 840 N N . LEU A 1 100 ? -10.762 -1.293 -10.199 1.00 65.31 100 LEU A N 1
ATOM 841 C CA . LEU A 1 100 ? -12.097 -0.737 -9.951 1.00 65.31 100 LEU A CA 1
ATOM 842 C C . LEU A 1 100 ? -12.770 -0.160 -11.203 1.00 65.31 100 LEU A C 1
ATOM 844 O O . LEU A 1 100 ? -13.964 0.136 -11.148 1.00 65.31 100 LEU A O 1
ATOM 848 N N . ILE A 1 101 ? -12.010 0.027 -12.284 1.00 60.31 101 ILE A N 1
ATOM 849 C CA . ILE A 1 101 ? -12.446 0.547 -13.590 1.00 60.31 101 ILE A CA 1
ATOM 850 C C . ILE A 1 101 ? -12.445 -0.610 -14.584 1.00 60.31 101 ILE A C 1
ATOM 852 O O . ILE A 1 101 ? -13.438 -0.722 -15.336 1.00 60.31 101 ILE A O 1
#

Nearest PDB structures (foldseek):
  7p3r-assembly1_C  TM=5.554E-01  e=4.247E+00  Vibrio cholerae O1 biovar El Tor str. N16961

Foldseek 3Di:
DPPPQLAQPVQQLVVCVVVVVDDNVLSVQLRDVVSDDDPVSVVVLVVLLVLLVLLVVLLVQLVCLCVVVVVPRDVVSVVSNVSSVVSCVNSPNNSNVVVVD

Secondary structure (DSSP, 8-state):
---------HHHHHHHHHTTSS-HHHHHHHHSGGG--SHHHHHHHHHHHHHHHHHHHHHHHHHHHHHHTGGG--HHHHHHHHHHHHHHHHH-SSTTGGGT-

pLDDT: mean 73.4, std 12.73, range [33.66, 91.19]

Radius of gyration: 15.86 Å; Cα contacts (8 Å, |Δi|>4): 114; chains: 1; bounding box: 38×22×46 Å

Sequence (101 aa):
MIILDQLPDKFILSFMRFVEIIPDDFINRMRDYDLIEQPHEFAIYYCFAYLSFFGFVMMILGLKFIVEYSYKSDFSSFKLFFIGLLTCILTGFTTFMPFLI

Mean predicted aligned error: 9.25 Å

Solvent-accessible surface area (backbone atoms only — not comparable to full-atom values): 5434 Å² total; per-residue (Å²): 130,87,74,74,73,60,39,51,31,68,61,42,56,50,47,43,52,72,68,63,79,50,62,69,71,57,54,59,24,64,51,40,75,92,56,56,86,48,76,66,61,51,51,53,50,51,52,39,17,50,50,11,42,51,11,49,51,34,27,53,52,14,49,47,44,42,66,78,33,59,95,68,53,50,74,64,35,55,50,40,21,51,51,10,47,52,38,16,67,51,35,8,84,41,29,31,48,84,79,78,113

=== Feature glossary ===
The record interleaves many kinds of information about one protein. Here is each kind framed as the question it answers.

Q: What known structures does this most resemble?
A: Structural nearest neighbors (via Foldseek easy-search vs the PDB). Reported per hit: target PDB id, E-value, and alignment TM-score. A TM-score above ~0.5 is th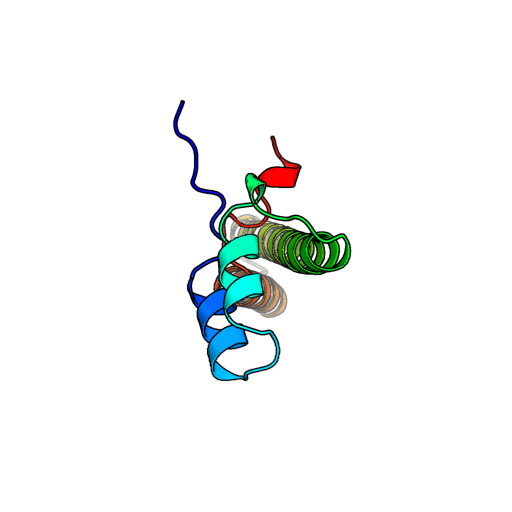e conventional threshold for 'same fold'.

Q: Where is each backbone atom in 3D?
A: The mmCIF table is the protein's shape written out atom by atom. For each backbone N, Cα, C, and carbonyl O, it records an (x, y, z) coordinate triple in Å plus the residue type, chain letter, and residue number.

Q: What are the backbone torsion angles?
A: The φ/ψ torsion pair specifies the backbone conformation at each residue. φ rotates about the N–Cα bond, ψ about the Cα–C bond. Steric clashes forbid most of the (φ, ψ) plane — the allowed regions (α-helix basin, β-sheet basin, left-handed helix) are the Ramachandran-allowed regions.

Q: Which residues are buried vs exposed?
A: Solvent-accessible surface area (SASA) is the area in Å² traced out by the centre of a 1.4 Å probe sphere (a water molecule) rolled over the protein's van der Waals surface (Shrake–Rupley / Lee–Richards construction). Buried residues have near-zero SASA; fully exposed residues can exceed 200 Å². The total SASA scales roughly with the number of surface residues.

Q: How confident is the AlphaFold model at each residue?
A: pLDDT is the predicted lDDT-Cα score: AlphaFold's confidence that the local environment of each residue (all inter-atomic distances within 15 Å) is correctly placed. It is a per-residue number between 0 and 100, with higher meaning more reliable.

Q: What does the local fold look like, residue by residue?
A: 3Di is Foldseek's structural alphabet. Each residue is assigned one of twenty discrete states based on how its Cα sits relative to its spatial (not sequential) neighbors. Aligning 3Di strings finds structural homologs roughly as well as full 3D superposition, but orders of magnitude faster.

Q: How big and how compact is the whole molecule?
A: Radius of gyration (Rg) is the root-mean-square distance of Cα atoms from their centroid — a single number for overall size and compactness. A globular domain of N residues has Rg ≈ 2.2·N^0.38 Å; an extended or disordered chain has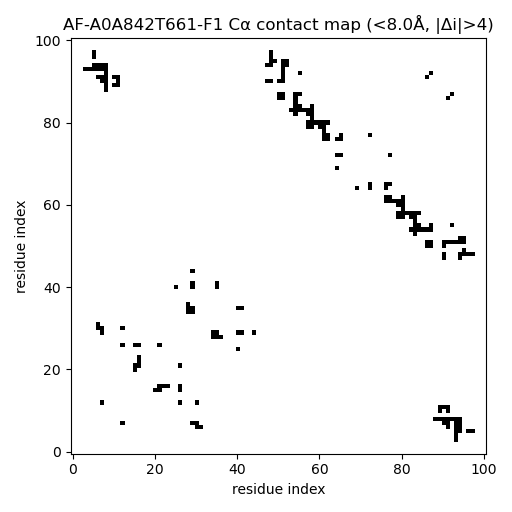 a much larger Rg. The Cα contact count is the number of residue pairs whose Cα atoms are within 8 Å and are more than four positions apart in sequence — a standard proxy for tertiary packing density. The bounding box is the smallest axis-aligned box enclosing all Cα atoms.

Q: Which residues are in helices, strands, or loops?
A: DSSP 8-state secondary structure assigns each residue one of H (α-helix), G (3₁₀-helix), I (π-helix), E (extended β-strand), B (isolated β-bridge), T (hydrogen-bonded turn), S (bend), or '-' (coil). The assignment is computed from backbone hydrogen-bond geometry via the Kabsch–Sander algorithm.

Q: How mobile is each atom in the crystal?
A: Crystallographic B-factors measure how much each atom's electron density is smeared out, in Å². They rise in mobile loops and surface residues and fall in the buried interior. In AlphaFold models this column is repurposed to hold pLDDT instead.

Q: What if only a Cα trace is available?
A: P-SEA three-state annotation labels each residue as helix, strand, or coil based purely on the geometry of the Cα trace. It serves as a fallback when the full backbone (and thus DSSP) is unavailable.

Q: What family and function is it annotated with?
A: Database cross-references. InterPro integrates a dozen domain/family signature databases into unified entries with residue-range hits. GO terms attach function/process/location labels with evidence codes. CATH codes position the fold in a four-level structural taxonomy. Organism is the NCBI-taxonomy species name.

Q: Are the domains correctly placed relative to each other?
A: Predicted Aligned Error (PAE) is an AlphaFold confidence matrix: entry (i, j) is the expected error in the position of residue j, in ångströms, when the prediction is superimposed on the true structure at residue i. Low PAE within a block of residues means that block is internally rigid and well-predicted; high PAE between two blocks means their relative placement is uncertain even if each block individually is confident.

Q: What do the diagnostic plots show?
A: Three diagnostic plots accompany the record. The Cα contact map visualizes the tertiary structure as a 2D adjacency matrix (8 Å cutoff, sequence-local contacts suppressed). The Ramachandran plot shows the distribution of backbone (φ, ψ) torsions, with points in the α and β basins reflecting secondary structure content. The PAE plot shows AlphaFold's inter-residue confidence as a color matrix.

Q: What is the amino-acid chain?
A: Primary structure: the covalent order of the twenty standard amino acids along the backbone. Two proteins with the same sequence will (almost always) fold to the same structure; two with 30% identity often share a fold but not the details.

Q: What do the rendered images show?
A: The six renders are orthographic views along the t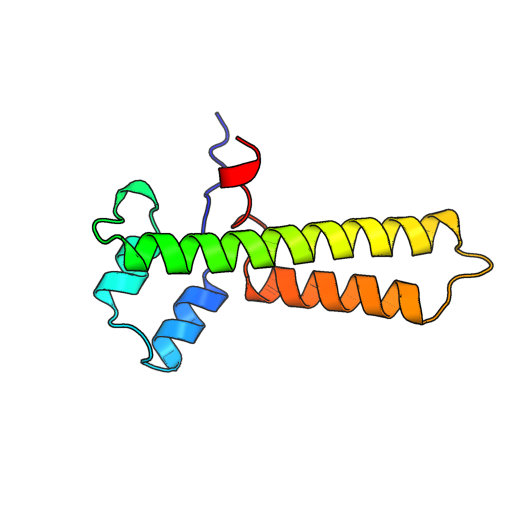hree Cartesian axes in both directions. Representation (cartoon, sticks, or surface) and color scheme (sequence-rainbow or by-chain) vary across proteins so the training set covers all the common visualizatio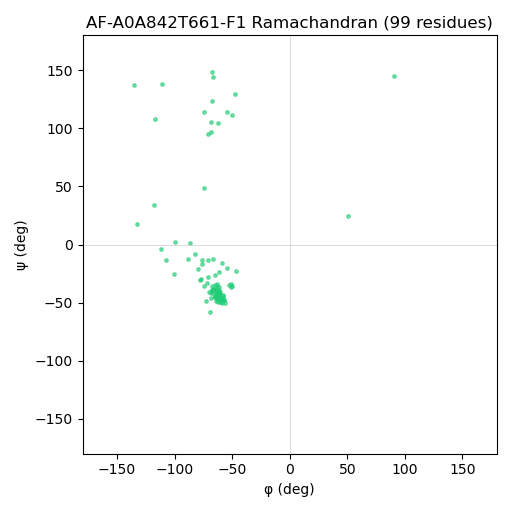n conventions.